Protein AF-A0A382YVE2-F1 (afdb_monomer_lite)

Organism: NCBI:txid408172

Structure (mmCIF, N/CA/C/O backbone):
data_AF-A0A382YVE2-F1
#
_entry.id   AF-A0A382YVE2-F1
#
loop_
_atom_site.group_PDB
_atom_site.id
_atom_site.type_symbol
_atom_site.label_atom_id
_atom_site.label_alt_id
_atom_site.label_comp_id
_atom_site.label_asym_id
_atom_site.label_entity_id
_atom_site.label_seq_id
_atom_site.pdbx_PDB_ins_code
_atom_site.Cartn_x
_atom_site.Cartn_y
_atom_site.Cartn_z
_atom_site.occupancy
_atom_site.B_iso_or_equiv
_atom_site.auth_seq_id
_atom_site.auth_comp_id
_atom_site.auth_asym_id
_atom_site.auth_atom_id
_atom_site.pdbx_PDB_model_num
ATOM 1 N N . PHE A 1 1 ? 21.183 -8.317 -11.757 1.00 89.38 1 PHE A N 1
ATOM 2 C CA . PHE A 1 1 ? 22.623 -8.278 -11.420 1.00 89.38 1 PHE A CA 1
ATOM 3 C C . PHE A 1 1 ? 22.792 -8.741 -9.980 1.00 89.38 1 PHE A C 1
ATOM 5 O O . PHE A 1 1 ? 21.853 -8.553 -9.225 1.00 89.38 1 PHE A O 1
ATOM 12 N N . ARG A 1 2 ? 23.912 -9.368 -9.582 1.00 92.94 2 ARG A N 1
ATOM 13 C CA . ARG A 1 2 ? 24.113 -9.775 -8.169 1.00 92.94 2 ARG A CA 1
ATOM 14 C C . ARG A 1 2 ? 24.501 -8.610 -7.247 1.00 92.94 2 ARG A C 1
ATOM 16 O O . ARG A 1 2 ? 24.291 -8.692 -6.048 1.00 92.94 2 ARG A O 1
ATOM 23 N N . THR A 1 3 ? 25.040 -7.543 -7.821 1.00 95.25 3 THR A N 1
ATOM 24 C CA . THR A 1 3 ? 25.375 -6.262 -7.185 1.00 95.25 3 THR A CA 1
ATOM 25 C C . THR A 1 3 ? 24.994 -5.138 -8.146 1.00 95.25 3 THR A C 1
ATOM 27 O O . THR A 1 3 ? 24.729 -5.410 -9.324 1.00 95.25 3 THR A O 1
ATOM 30 N N . VAL A 1 4 ? 24.953 -3.892 -7.674 1.00 95.25 4 VAL A N 1
ATOM 31 C CA . VAL A 1 4 ? 24.585 -2.744 -8.514 1.00 95.25 4 VAL A CA 1
ATOM 32 C C . VAL A 1 4 ? 25.616 -2.522 -9.640 1.00 95.25 4 VAL A C 1
ATOM 34 O O . VAL A 1 4 ? 26.780 -2.197 -9.372 1.00 95.25 4 VAL A O 1
ATOM 37 N N . PRO A 1 5 ? 25.231 -2.678 -10.926 1.00 94.62 5 PRO A N 1
ATOM 38 C CA . PRO A 1 5 ? 26.147 -2.614 -12.061 1.00 94.62 5 PRO A CA 1
ATOM 39 C C . PRO A 1 5 ? 26.588 -1.182 -12.352 1.00 94.62 5 PRO A C 1
ATOM 41 O O . PRO A 1 5 ? 25.852 -0.225 -12.111 1.00 94.62 5 PRO A O 1
ATOM 44 N N . ARG A 1 6 ? 27.785 -0.991 -12.923 1.00 92.75 6 ARG A N 1
ATOM 45 C CA . ARG A 1 6 ? 28.287 0.357 -13.265 1.00 92.75 6 ARG A CA 1
ATOM 46 C C . ARG A 1 6 ? 27.327 1.124 -14.180 1.00 92.75 6 ARG A C 1
ATOM 48 O O . ARG A 1 6 ? 27.197 2.334 -14.031 1.00 92.75 6 ARG A O 1
ATOM 55 N N . ARG A 1 7 ? 26.662 0.419 -15.098 1.00 93.31 7 ARG A N 1
ATOM 56 C CA . ARG A 1 7 ? 25.646 0.955 -16.009 1.00 93.31 7 ARG A CA 1
ATOM 57 C C . ARG A 1 7 ? 24.517 -0.055 -16.169 1.00 93.31 7 ARG A C 1
ATOM 59 O O . ARG A 1 7 ? 24.784 -1.245 -16.333 1.00 93.31 7 ARG A O 1
ATOM 66 N N . TYR A 1 8 ? 23.285 0.435 -16.163 1.00 95.50 8 TYR A N 1
ATOM 67 C CA . TYR A 1 8 ? 22.114 -0.349 -16.537 1.00 95.50 8 TYR A CA 1
ATOM 68 C C . TYR A 1 8 ? 21.874 -0.269 -18.054 1.00 95.50 8 TYR A C 1
ATOM 70 O O . TYR A 1 8 ? 22.281 0.714 -18.683 1.00 95.50 8 TYR A O 1
ATOM 78 N N . PRO A 1 9 ? 21.228 -1.284 -18.658 1.00 94.94 9 PRO A N 1
ATOM 79 C CA . PRO A 1 9 ? 20.785 -1.219 -20.047 1.00 94.94 9 PRO A CA 1
ATOM 80 C C . PRO A 1 9 ? 19.930 0.018 -20.347 1.00 94.94 9 PRO A C 1
ATOM 82 O O . PRO A 1 9 ? 19.165 0.490 -19.505 1.00 94.94 9 PRO A O 1
ATOM 85 N N . ALA A 1 10 ? 20.010 0.524 -21.577 1.00 93.25 10 ALA A N 1
ATOM 86 C CA . ALA A 1 10 ? 19.137 1.609 -22.008 1.00 93.25 10 ALA A CA 1
ATOM 87 C C . ALA A 1 10 ? 17.659 1.186 -21.911 1.00 93.25 10 ALA A C 1
ATOM 89 O O . ALA A 1 10 ? 17.293 0.060 -22.243 1.00 93.25 10 ALA A O 1
ATOM 90 N N . GLY A 1 11 ? 16.803 2.099 -21.448 1.00 90.81 11 GLY A N 1
ATOM 91 C CA . GLY A 1 11 ? 15.366 1.842 -21.319 1.00 90.81 11 GLY A CA 1
ATOM 92 C C . GLY A 1 11 ? 14.942 1.079 -20.058 1.00 90.81 11 GLY A C 1
ATOM 93 O O . GLY A 1 11 ? 13.747 0.818 -19.904 1.00 90.81 11 GLY A O 1
ATOM 94 N N . THR A 1 12 ? 15.857 0.774 -19.130 1.00 95.12 12 THR A N 1
ATOM 95 C CA . THR A 1 12 ? 15.473 0.263 -17.806 1.00 95.12 12 THR A CA 1
ATOM 96 C C . THR A 1 12 ? 14.603 1.276 -17.068 1.00 95.12 12 THR A C 1
ATOM 98 O O . THR A 1 12 ? 14.779 2.495 -17.183 1.00 95.12 12 THR A O 1
ATOM 101 N N . TRP A 1 13 ? 13.621 0.764 -16.332 1.00 97.38 13 TRP A N 1
ATOM 102 C CA . TRP A 1 13 ? 12.754 1.561 -15.461 1.00 97.38 13 TRP A CA 1
ATOM 103 C C . TRP A 1 13 ? 13.182 1.524 -13.996 1.00 97.38 13 TRP A C 1
ATOM 105 O O . TRP A 1 13 ? 12.667 2.321 -13.219 1.00 97.38 13 TRP A O 1
ATOM 115 N N . TYR A 1 14 ? 14.108 0.624 -13.659 1.00 97.56 14 TYR A N 1
ATOM 116 C CA . TYR A 1 14 ? 14.765 0.519 -12.367 1.00 97.56 14 TYR A CA 1
ATOM 117 C C . TYR A 1 14 ? 16.281 0.525 -12.570 1.00 97.56 14 TYR A C 1
ATOM 119 O O . TYR A 1 14 ? 16.810 -0.298 -13.325 1.00 97.56 14 TYR A O 1
ATOM 127 N N . SER A 1 15 ? 16.946 1.475 -11.924 1.00 95.88 15 SER A N 1
ATOM 128 C CA . SER A 1 15 ? 18.377 1.747 -12.037 1.00 95.88 15 SER A CA 1
ATOM 129 C C . SER A 1 15 ? 18.925 2.210 -10.685 1.00 95.88 15 SER A C 1
ATOM 131 O O . SER A 1 15 ? 19.427 3.322 -10.579 1.00 95.88 15 SER A O 1
ATOM 133 N N . TYR A 1 16 ? 18.794 1.372 -9.655 1.00 95.12 16 TYR A N 1
ATOM 134 C CA . TYR A 1 16 ? 19.254 1.688 -8.297 1.00 95.12 16 TYR A CA 1
ATOM 135 C C . TYR A 1 16 ? 20.736 2.051 -8.282 1.00 95.12 16 TYR A C 1
ATOM 137 O O . TYR A 1 16 ? 21.531 1.359 -8.931 1.00 95.12 16 TYR A O 1
ATOM 145 N N . ASP A 1 17 ? 21.103 3.116 -7.579 1.00 92.81 17 ASP A N 1
ATOM 146 C CA . ASP A 1 17 ? 22.435 3.713 -7.664 1.00 92.81 17 ASP A CA 1
ATOM 147 C C . ASP A 1 17 ? 23.321 3.465 -6.432 1.00 92.81 17 ASP A C 1
ATOM 149 O O . ASP A 1 17 ? 24.546 3.605 -6.547 1.00 92.81 17 ASP A O 1
ATOM 153 N N . ASP A 1 18 ? 22.754 2.984 -5.317 1.00 94.56 18 ASP A N 1
ATOM 154 C CA . ASP A 1 18 ? 23.518 2.628 -4.120 1.00 94.56 18 ASP A CA 1
ATOM 155 C C . ASP A 1 18 ? 24.438 1.427 -4.382 1.00 94.56 18 ASP A C 1
ATOM 157 O O . ASP A 1 18 ? 24.035 0.267 -4.501 1.00 94.56 18 ASP A O 1
ATOM 161 N N . ARG A 1 19 ? 25.737 1.716 -4.440 1.00 93.62 19 ARG A N 1
ATOM 162 C CA . ARG A 1 19 ? 26.799 0.748 -4.729 1.00 93.62 19 ARG A CA 1
ATOM 163 C C . ARG A 1 19 ? 27.051 -0.260 -3.618 1.00 93.62 19 ARG A C 1
ATOM 165 O O . ARG A 1 19 ? 27.710 -1.263 -3.885 1.00 93.62 19 ARG A O 1
ATOM 172 N N . THR A 1 20 ? 26.566 -0.004 -2.410 1.00 95.38 20 THR A N 1
ATOM 173 C CA . THR A 1 20 ? 26.713 -0.912 -1.266 1.00 95.38 20 THR A CA 1
ATOM 174 C C . THR A 1 20 ? 25.685 -2.046 -1.293 1.00 95.38 20 THR A C 1
ATOM 176 O O . THR A 1 20 ? 25.860 -3.060 -0.621 1.00 95.38 20 THR A O 1
ATOM 179 N N . CYS A 1 21 ? 24.649 -1.907 -2.123 1.00 95.50 21 CYS A N 1
ATOM 180 C CA . CYS A 1 21 ? 23.520 -2.817 -2.216 1.00 95.50 21 CYS A CA 1
ATOM 181 C C . CYS A 1 21 ? 23.868 -4.115 -2.976 1.00 95.50 21 CYS A C 1
ATOM 183 O O . CYS A 1 21 ? 24.373 -4.114 -4.108 1.00 95.50 21 CYS A O 1
ATOM 185 N N . ASP A 1 22 ? 23.554 -5.253 -2.359 1.00 96.31 22 ASP A N 1
ATOM 186 C CA . ASP A 1 22 ? 23.632 -6.575 -2.975 1.00 96.31 22 ASP A CA 1
ATOM 187 C C . ASP A 1 22 ? 22.319 -6.942 -3.695 1.00 96.31 22 ASP A C 1
ATOM 189 O O . ASP A 1 22 ? 21.450 -6.100 -3.939 1.00 96.31 22 ASP A O 1
ATOM 193 N N . TYR A 1 23 ? 22.171 -8.200 -4.109 1.00 96.00 23 TYR A N 1
ATOM 194 C CA . TYR A 1 23 ? 20.949 -8.658 -4.770 1.00 96.00 23 TYR A CA 1
ATOM 195 C C . TYR A 1 23 ? 19.724 -8.603 -3.850 1.00 96.00 23 TYR A C 1
ATOM 197 O O . TYR A 1 23 ? 18.642 -8.234 -4.303 1.00 96.00 23 TYR A O 1
ATOM 205 N N . GLY A 1 24 ? 19.878 -8.971 -2.575 1.00 97.44 24 GLY A N 1
ATOM 206 C CA . GLY A 1 24 ? 18.774 -8.996 -1.616 1.00 97.44 24 GLY A CA 1
ATOM 207 C C . GLY A 1 24 ? 18.241 -7.594 -1.341 1.00 97.44 24 GLY A C 1
ATOM 208 O O . GLY A 1 24 ? 17.029 -7.371 -1.375 1.00 97.44 24 GLY A O 1
ATOM 209 N N . CYS A 1 25 ? 19.148 -6.637 -1.167 1.00 97.06 25 CYS A N 1
ATOM 210 C CA . CYS A 1 25 ? 18.823 -5.223 -1.057 1.00 97.06 25 CYS A CA 1
ATOM 211 C C . CYS A 1 25 ? 18.112 -4.710 -2.329 1.00 97.06 25 CYS A C 1
ATOM 213 O O . CYS A 1 25 ? 17.008 -4.181 -2.224 1.00 97.06 25 CYS A O 1
ATOM 215 N N . GLN A 1 26 ? 18.635 -4.984 -3.535 1.00 96.69 26 GLN A N 1
ATOM 216 C CA . GLN A 1 26 ? 18.005 -4.547 -4.796 1.00 96.69 26 GLN A CA 1
ATOM 217 C C . GLN A 1 26 ? 16.583 -5.099 -4.967 1.00 96.69 26 GLN A C 1
ATOM 219 O O . GLN A 1 26 ? 15.686 -4.394 -5.422 1.00 96.69 26 GLN A O 1
ATOM 224 N N . VAL A 1 27 ? 16.353 -6.367 -4.615 1.00 97.06 27 VAL A N 1
ATOM 225 C CA . VAL A 1 27 ? 15.013 -6.971 -4.681 1.00 97.06 27 VAL A CA 1
ATOM 226 C C . VAL A 1 27 ? 14.072 -6.321 -3.669 1.00 97.06 27 VAL A C 1
ATOM 228 O O . VAL A 1 27 ? 12.922 -6.043 -4.002 1.00 97.06 27 VAL A O 1
ATOM 231 N N . THR A 1 28 ? 14.553 -6.057 -2.455 1.00 97.12 28 THR A N 1
ATOM 232 C CA . THR A 1 28 ? 13.763 -5.408 -1.399 1.00 97.12 28 THR A CA 1
ATOM 233 C C . THR A 1 28 ? 13.335 -4.005 -1.823 1.00 97.12 28 THR A C 1
ATOM 235 O O . THR A 1 28 ? 12.153 -3.670 -1.751 1.00 97.12 28 THR A O 1
ATOM 238 N N . GLU A 1 29 ? 14.270 -3.228 -2.363 1.00 97.50 29 GLU A N 1
ATOM 239 C CA . GLU A 1 29 ? 14.026 -1.898 -2.921 1.00 97.50 29 GLU A CA 1
ATOM 240 C C . GLU A 1 29 ? 13.052 -1.951 -4.098 1.00 97.50 29 GLU A C 1
ATOM 242 O O . GLU A 1 29 ? 12.077 -1.204 -4.133 1.00 97.50 29 GLU A O 1
ATOM 247 N N . TYR A 1 30 ? 13.233 -2.885 -5.037 1.00 98.06 30 TYR A N 1
ATOM 248 C CA . TYR A 1 30 ? 12.303 -3.059 -6.154 1.00 98.06 30 TYR A CA 1
ATOM 249 C C . TYR A 1 30 ? 10.869 -3.317 -5.679 1.00 98.06 30 TYR A C 1
ATOM 251 O O . TYR A 1 30 ? 9.922 -2.724 -6.196 1.00 98.06 30 TYR A O 1
ATOM 259 N N . VAL A 1 31 ? 10.702 -4.191 -4.681 1.00 98.19 31 VAL A N 1
ATOM 260 C CA . VAL A 1 31 ? 9.393 -4.489 -4.089 1.00 98.19 31 VAL A CA 1
ATOM 261 C C . VAL A 1 31 ? 8.814 -3.249 -3.410 1.00 98.19 31 VAL A C 1
ATOM 263 O O . VAL A 1 31 ? 7.633 -2.968 -3.608 1.00 98.19 31 VAL A O 1
ATOM 266 N N . TYR A 1 32 ? 9.619 -2.481 -2.671 1.00 97.75 32 TYR A N 1
ATOM 267 C CA . TYR A 1 32 ? 9.192 -1.215 -2.069 1.00 97.75 32 TYR A CA 1
ATOM 268 C C . TYR A 1 32 ? 8.711 -0.212 -3.128 1.00 97.75 32 TYR A C 1
ATOM 270 O O . TYR A 1 32 ? 7.585 0.289 -3.038 1.00 97.75 32 TYR A O 1
ATOM 278 N N . TRP A 1 33 ? 9.517 0.044 -4.162 1.00 98.19 33 TRP A N 1
ATOM 279 C CA . TRP A 1 33 ? 9.185 0.971 -5.244 1.00 98.19 33 TRP A CA 1
ATOM 280 C C . TRP A 1 33 ? 7.925 0.550 -5.993 1.00 98.19 33 TRP A C 1
ATOM 282 O O . TRP A 1 33 ? 7.030 1.370 -6.213 1.00 98.19 33 TRP A O 1
ATOM 292 N N . ALA A 1 34 ? 7.817 -0.732 -6.340 1.00 98.62 34 ALA A N 1
ATOM 293 C CA . ALA A 1 34 ? 6.663 -1.269 -7.044 1.00 98.62 34 ALA A CA 1
ATOM 294 C C . ALA A 1 34 ? 5.396 -1.222 -6.180 1.00 98.62 34 ALA A C 1
ATOM 296 O O . ALA A 1 34 ? 4.371 -0.721 -6.638 1.00 98.62 34 ALA A O 1
ATOM 297 N N . LEU A 1 35 ? 5.447 -1.680 -4.925 1.00 98.62 35 LEU A N 1
ATOM 298 C CA . LEU A 1 35 ? 4.276 -1.694 -4.047 1.00 98.62 35 LEU A CA 1
ATOM 299 C C . LEU A 1 35 ? 3.791 -0.279 -3.737 1.00 98.62 35 LEU A C 1
ATOM 301 O O . LEU A 1 35 ? 2.603 0.000 -3.866 1.00 98.62 35 LEU A O 1
ATOM 305 N N . THR A 1 36 ? 4.693 0.631 -3.373 1.00 98.25 36 THR A N 1
ATOM 306 C CA . THR A 1 36 ? 4.300 2.013 -3.070 1.00 98.25 36 THR A CA 1
ATOM 307 C C . THR A 1 36 ? 3.780 2.743 -4.303 1.00 98.25 36 THR A C 1
ATOM 309 O O . THR A 1 36 ? 2.807 3.476 -4.179 1.00 98.25 36 THR A O 1
ATOM 312 N N . SER A 1 37 ? 4.332 2.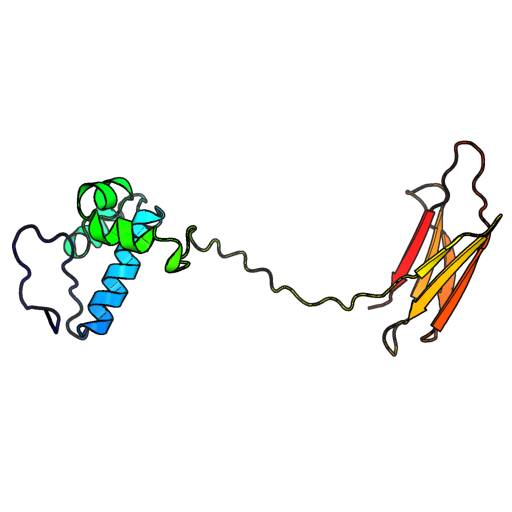495 -5.496 1.00 98.56 37 SER A N 1
ATOM 313 C CA . SER A 1 37 ? 3.780 3.050 -6.741 1.00 98.56 37 SER A CA 1
ATOM 314 C C . SER A 1 37 ? 2.411 2.459 -7.080 1.00 98.56 37 SER A C 1
ATOM 316 O O . SER A 1 37 ? 1.530 3.185 -7.518 1.00 98.56 37 SER A O 1
ATOM 318 N N . LEU A 1 38 ? 2.198 1.158 -6.848 1.00 98.69 38 LEU A N 1
ATOM 319 C CA . LEU A 1 38 ? 0.905 0.500 -7.066 1.00 98.69 38 LEU A CA 1
ATOM 320 C C . LEU A 1 38 ? -0.195 1.044 -6.147 1.00 98.69 38 LEU A C 1
ATOM 322 O O . LEU A 1 38 ? -1.357 1.092 -6.549 1.00 98.69 38 LEU A O 1
ATOM 326 N N . LEU A 1 39 ? 0.179 1.411 -4.920 1.00 98.44 39 LEU A N 1
ATOM 327 C CA . LEU A 1 39 ? -0.6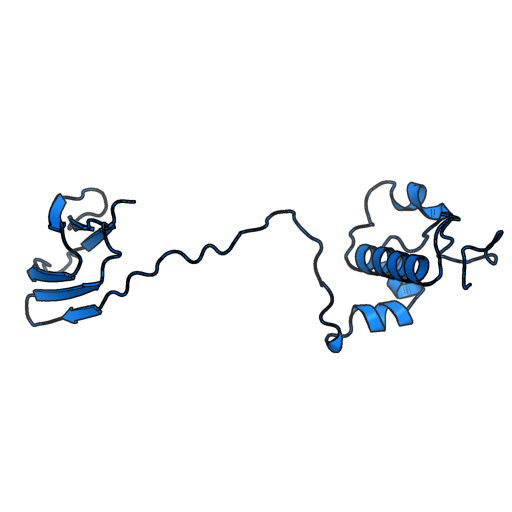97 1.971 -3.892 1.00 98.44 39 LEU A CA 1
ATOM 328 C C . LEU A 1 39 ? -0.765 3.504 -3.931 1.00 98.44 39 LEU A C 1
ATOM 330 O O . LEU A 1 39 ? -1.217 4.100 -2.958 1.00 98.44 39 LEU A O 1
ATOM 334 N N . ASP A 1 40 ? -0.307 4.122 -5.025 1.00 97.81 40 ASP A N 1
ATOM 335 C CA . ASP A 1 40 ? -0.359 5.571 -5.262 1.00 97.81 40 ASP A CA 1
ATOM 336 C C . ASP A 1 40 ? 0.551 6.422 -4.350 1.00 97.81 40 ASP A C 1
ATOM 338 O O . ASP A 1 40 ? 0.562 7.647 -4.389 1.00 97.81 40 ASP A O 1
ATOM 342 N N . GLY A 1 41 ? 1.403 5.786 -3.544 1.00 97.50 41 GLY A N 1
ATOM 343 C CA . GLY A 1 41 ? 2.273 6.460 -2.574 1.00 97.50 41 GLY A CA 1
ATOM 344 C C . GLY A 1 41 ? 3.440 7.231 -3.187 1.00 97.50 41 GLY A C 1
ATOM 345 O O . GLY A 1 41 ? 4.107 7.986 -2.484 1.00 97.50 41 GLY A O 1
ATOM 346 N N . GLN A 1 42 ? 3.706 7.041 -4.480 1.00 97.88 42 GLN A N 1
ATOM 347 C CA . GLN A 1 42 ? 4.746 7.755 -5.229 1.00 97.88 42 GLN A CA 1
ATOM 348 C C . GLN A 1 42 ? 4.154 8.728 -6.269 1.00 97.88 42 GLN A C 1
ATOM 350 O O . GLN A 1 42 ? 4.918 9.373 -6.999 1.00 97.88 42 GLN A O 1
ATOM 355 N N . ASP A 1 43 ? 2.823 8.862 -6.342 1.00 97.62 43 ASP A N 1
ATOM 356 C CA . ASP A 1 43 ? 2.148 9.760 -7.283 1.00 97.62 43 ASP A CA 1
ATOM 357 C C . ASP A 1 43 ? 1.777 11.091 -6.623 1.00 97.62 43 ASP A C 1
ATOM 359 O O . ASP A 1 43 ? 0.626 11.427 -6.356 1.00 97.62 43 ASP A O 1
ATOM 363 N N . PHE A 1 44 ? 2.805 11.874 -6.313 1.00 96.38 44 PHE A N 1
ATOM 364 C CA . PHE A 1 44 ? 2.627 13.239 -5.841 1.00 96.38 44 PHE A CA 1
ATOM 365 C C . PHE A 1 44 ? 3.488 14.209 -6.638 1.00 96.38 44 PHE A C 1
ATOM 367 O O . PHE A 1 44 ? 4.441 13.837 -7.333 1.00 96.38 44 PHE A O 1
ATOM 374 N N . LYS A 1 45 ? 3.124 15.491 -6.553 1.00 97.31 45 LYS A N 1
ATOM 375 C CA . LYS A 1 45 ? 3.732 16.563 -7.345 1.00 97.31 45 LYS A CA 1
ATOM 376 C C . LYS A 1 45 ? 5.260 16.491 -7.282 1.00 97.31 45 LYS A C 1
ATOM 378 O O . LYS A 1 45 ? 5.836 16.438 -6.203 1.00 97.31 45 LYS A O 1
ATOM 383 N N . ASN A 1 46 ? 5.891 16.544 -8.458 1.00 97.06 46 ASN A N 1
ATOM 384 C CA . ASN A 1 46 ? 7.341 16.470 -8.692 1.00 97.06 46 ASN A CA 1
ATOM 385 C C . ASN A 1 46 ? 8.024 15.121 -8.422 1.00 97.06 46 ASN A C 1
ATOM 387 O O . ASN A 1 46 ? 9.118 14.914 -8.945 1.00 97.06 46 ASN A O 1
ATOM 391 N N . ARG A 1 47 ? 7.376 14.173 -7.736 1.00 97.12 47 ARG A N 1
ATOM 392 C CA . ARG A 1 47 ? 8.017 12.927 -7.310 1.00 97.12 47 ARG A CA 1
ATOM 393 C C . ARG A 1 47 ? 8.675 12.167 -8.452 1.00 97.12 47 ARG A C 1
ATOM 395 O O . ARG A 1 47 ? 9.851 11.839 -8.361 1.00 97.12 47 ARG A O 1
ATOM 402 N N . GLY A 1 48 ? 7.953 11.946 -9.552 1.00 97.25 48 GLY A N 1
ATOM 403 C CA . GLY A 1 48 ? 8.477 11.219 -10.712 1.00 97.25 48 GLY A CA 1
ATOM 404 C C . GLY A 1 48 ? 9.696 11.871 -11.380 1.00 97.25 48 GLY A C 1
ATOM 405 O O . GLY A 1 48 ? 10.492 11.165 -11.991 1.00 97.25 48 GLY A O 1
ATOM 406 N N . ARG A 1 49 ? 9.878 13.194 -11.254 1.00 97.69 49 ARG A N 1
ATOM 407 C CA . ARG A 1 49 ? 11.103 13.875 -11.706 1.00 97.69 49 ARG A CA 1
ATOM 408 C C . ARG A 1 49 ? 12.245 13.606 -10.735 1.00 97.69 49 ARG A C 1
ATOM 410 O O . ARG A 1 49 ? 13.344 13.285 -11.172 1.00 97.69 49 ARG A O 1
ATOM 417 N N . ASP A 1 50 ? 11.961 13.705 -9.443 1.00 97.81 50 ASP A N 1
ATOM 418 C CA . ASP A 1 50 ? 12.967 13.609 -8.390 1.00 97.81 50 ASP A CA 1
ATOM 419 C C . ASP A 1 50 ? 13.572 12.194 -8.313 1.00 97.81 50 ASP A C 1
ATOM 421 O O . ASP A 1 50 ? 14.776 12.065 -8.126 1.00 97.81 50 ASP A O 1
ATOM 425 N N . ILE A 1 51 ? 12.780 11.139 -8.555 1.00 97.44 51 ILE A N 1
ATOM 426 C CA . ILE A 1 51 ? 13.264 9.738 -8.556 1.00 97.44 51 ILE A CA 1
ATOM 427 C C . ILE A 1 51 ? 13.477 9.130 -9.931 1.00 97.44 51 ILE A C 1
ATOM 429 O O . ILE A 1 51 ? 13.927 7.994 -10.021 1.00 97.44 51 ILE A O 1
ATOM 433 N N . GLY A 1 52 ? 13.160 9.838 -11.016 1.00 96.75 52 GLY A N 1
ATOM 434 C CA . GLY A 1 52 ? 13.122 9.251 -12.361 1.00 96.75 52 GLY A CA 1
ATOM 435 C C . GLY A 1 52 ? 14.453 8.669 -12.855 1.00 96.75 52 GLY A C 1
ATOM 436 O O . GLY A 1 52 ? 14.463 7.876 -13.801 1.00 96.75 52 GLY A O 1
ATOM 437 N N . HIS A 1 53 ? 15.567 9.056 -12.225 1.00 95.12 53 HIS A N 1
ATOM 438 C CA . HIS A 1 53 ? 16.895 8.509 -12.487 1.00 95.12 53 HIS A CA 1
ATOM 439 C C . HIS A 1 53 ? 17.045 7.064 -11.976 1.00 95.12 53 HIS A C 1
ATOM 441 O O . HIS A 1 53 ? 17.648 6.246 -12.672 1.00 95.12 53 HIS A O 1
ATOM 447 N N . GLU A 1 54 ? 16.418 6.728 -10.845 1.00 96.69 54 GLU A N 1
ATOM 448 C CA . GLU A 1 54 ? 16.368 5.376 -10.278 1.00 96.69 54 GLU A CA 1
ATOM 449 C C . GLU A 1 54 ? 15.092 4.615 -10.660 1.00 96.69 54 GLU A C 1
ATOM 451 O O . GLU A 1 54 ? 15.168 3.449 -11.042 1.00 96.69 54 GLU A O 1
ATOM 456 N N . TRP A 1 55 ? 13.917 5.250 -10.580 1.00 98.06 55 TRP A N 1
ATOM 457 C CA . TRP A 1 55 ? 12.607 4.610 -10.727 1.00 98.06 55 TRP A CA 1
ATOM 458 C C . TRP A 1 55 ? 11.652 5.407 -11.622 1.00 98.06 55 TRP A C 1
ATOM 460 O O . TRP A 1 55 ? 11.234 6.520 -11.307 1.00 98.06 55 TRP A O 1
ATOM 470 N N . LYS A 1 56 ? 11.234 4.807 -12.742 1.00 98.19 56 LYS A N 1
ATOM 471 C CA . LYS A 1 56 ? 10.374 5.470 -13.744 1.00 98.19 56 LYS A CA 1
ATOM 472 C C . LYS A 1 56 ? 8.881 5.177 -13.593 1.00 98.19 56 LYS A C 1
ATOM 474 O O . LYS A 1 56 ? 8.067 5.858 -14.216 1.00 98.19 56 LYS A O 1
ATOM 479 N N . LEU A 1 57 ? 8.503 4.163 -12.812 1.00 98.50 57 LEU A N 1
ATOM 480 C CA . LEU A 1 57 ? 7.124 3.659 -12.725 1.00 98.50 57 LEU A CA 1
ATOM 481 C C . LEU A 1 57 ? 6.403 4.180 -11.478 1.00 98.50 57 LEU A C 1
ATOM 483 O O . LEU A 1 57 ? 5.799 3.408 -10.748 1.00 98.50 57 LEU A O 1
ATOM 487 N N . ASN A 1 58 ? 6.493 5.483 -11.213 1.00 98.44 58 ASN A N 1
ATOM 488 C CA . ASN A 1 58 ? 6.064 6.101 -9.954 1.00 98.44 58 ASN A CA 1
ATOM 489 C C . ASN A 1 58 ? 4.536 6.207 -9.746 1.00 98.44 58 ASN A C 1
ATOM 491 O O . ASN A 1 58 ? 4.125 6.775 -8.744 1.00 98.44 58 ASN A O 1
ATOM 495 N N . THR A 1 59 ? 3.708 5.723 -10.675 1.00 98.50 59 THR A N 1
ATOM 496 C CA . THR A 1 59 ? 2.237 5.757 -10.554 1.00 98.50 59 THR A CA 1
ATOM 497 C C . THR A 1 59 ? 1.650 4.364 -10.796 1.00 98.50 59 THR A C 1
ATOM 499 O O . THR A 1 59 ? 2.293 3.548 -11.484 1.00 98.50 59 THR A O 1
ATOM 502 N N . PRO A 1 60 ? 0.433 4.074 -10.297 1.00 98.50 60 PRO A N 1
ATOM 503 C CA . PRO A 1 60 ? -0.228 2.796 -10.540 1.00 98.50 60 PRO A CA 1
ATOM 504 C C . PRO A 1 60 ? -0.367 2.483 -12.036 1.00 98.50 60 PRO A C 1
ATOM 506 O O . PRO A 1 60 ? -0.152 1.345 -12.459 1.00 98.50 60 PRO A O 1
ATOM 509 N N . GLU A 1 61 ? -0.675 3.484 -12.859 1.00 98.62 61 GLU A N 1
ATOM 510 C CA . GLU A 1 61 ? -0.878 3.356 -14.306 1.00 98.62 61 GLU A CA 1
ATOM 511 C C . GLU A 1 61 ? 0.422 2.964 -15.003 1.00 98.62 61 GLU A C 1
ATOM 513 O O . GLU A 1 61 ? 0.441 2.010 -15.785 1.00 98.62 61 GLU A O 1
ATOM 518 N N . LYS A 1 62 ? 1.530 3.653 -14.693 1.00 98.50 62 LYS A N 1
ATOM 519 C CA . LYS A 1 62 ? 2.844 3.352 -15.282 1.00 98.50 62 LYS A CA 1
ATOM 520 C C . LYS A 1 62 ? 3.293 1.938 -14.931 1.00 98.50 62 LYS A C 1
ATOM 522 O O . LYS A 1 62 ? 3.783 1.219 -15.805 1.00 98.50 62 LYS A O 1
ATOM 527 N N . LEU A 1 63 ? 3.106 1.528 -13.676 1.00 98.62 63 LEU A N 1
ATOM 528 C CA . LEU A 1 63 ? 3.480 0.195 -13.217 1.00 98.62 63 LEU A CA 1
ATOM 529 C C . LEU A 1 63 ? 2.643 -0.890 -13.905 1.00 98.62 63 LEU A C 1
ATOM 531 O O . LEU A 1 63 ? 3.207 -1.828 -14.467 1.00 98.62 63 LEU A O 1
ATOM 535 N N . ARG A 1 64 ? 1.313 -0.732 -13.945 1.00 98.56 64 ARG A N 1
ATOM 536 C CA . ARG A 1 64 ? 0.392 -1.669 -14.617 1.00 98.56 64 ARG A CA 1
ATOM 537 C C . ARG A 1 64 ? 0.649 -1.778 -16.116 1.00 98.56 64 ARG A C 1
ATOM 539 O O . ARG A 1 64 ? 0.540 -2.873 -16.670 1.00 98.56 64 ARG A O 1
ATOM 546 N N . ALA A 1 65 ? 1.004 -0.674 -16.767 1.00 98.50 65 ALA A N 1
ATOM 547 C CA . ALA A 1 65 ? 1.322 -0.666 -18.188 1.00 98.50 65 ALA A CA 1
ATOM 548 C C . ALA A 1 65 ? 2.644 -1.388 -18.496 1.00 98.50 65 ALA A C 1
ATOM 550 O O . ALA A 1 65 ? 2.730 -2.090 -19.506 1.00 98.50 65 ALA A O 1
ATOM 551 N N . LYS A 1 66 ? 3.670 -1.224 -17.646 1.00 98.25 66 LYS A N 1
ATOM 552 C CA . LYS A 1 66 ? 5.034 -1.685 -17.943 1.00 98.25 66 LYS A CA 1
ATOM 553 C C . LYS A 1 66 ? 5.383 -3.050 -17.353 1.00 98.25 66 LYS A C 1
ATOM 555 O O . LYS A 1 66 ? 5.947 -3.869 -18.074 1.00 98.25 66 LYS A O 1
ATOM 560 N N . ASP A 1 67 ? 5.062 -3.301 -16.086 1.00 98.25 67 ASP A N 1
ATOM 561 C CA . ASP A 1 67 ? 5.451 -4.521 -15.372 1.00 98.25 67 ASP A CA 1
ATOM 562 C C . ASP A 1 67 ? 4.222 -5.285 -14.860 1.00 98.25 67 ASP A C 1
ATOM 564 O O . ASP A 1 67 ? 3.822 -5.241 -13.697 1.00 98.25 67 ASP A O 1
ATOM 568 N N . LYS A 1 68 ? 3.604 -6.036 -15.772 1.00 98.50 68 LYS A N 1
ATOM 569 C CA . LYS A 1 68 ? 2.437 -6.871 -15.459 1.00 98.50 68 LYS A CA 1
ATOM 570 C C . LYS A 1 68 ? 2.777 -8.017 -14.499 1.00 98.50 68 LYS A C 1
ATOM 572 O O . LYS A 1 68 ? 1.895 -8.489 -13.782 1.00 98.50 68 LYS A O 1
ATOM 577 N N . ALA A 1 69 ? 4.029 -8.477 -14.493 1.00 98.38 69 ALA A N 1
ATOM 578 C CA . ALA A 1 69 ? 4.459 -9.599 -13.669 1.00 98.38 69 ALA A CA 1
ATOM 579 C C . ALA A 1 69 ? 4.534 -9.193 -12.195 1.00 98.38 69 ALA A C 1
ATOM 581 O O . ALA A 1 69 ? 3.953 -9.882 -11.354 1.00 98.38 69 ALA A O 1
ATOM 582 N N . VAL A 1 70 ? 5.156 -8.048 -11.882 1.00 98.31 70 VAL A N 1
ATOM 583 C CA . VAL A 1 70 ? 5.198 -7.554 -10.499 1.00 98.31 70 VAL A CA 1
ATOM 584 C C . VAL A 1 70 ? 3.799 -7.224 -9.993 1.00 98.31 70 VAL A C 1
ATOM 586 O O . VAL A 1 70 ? 3.463 -7.588 -8.874 1.00 98.31 70 VAL A O 1
ATOM 589 N N . VAL A 1 71 ? 2.930 -6.642 -10.828 1.00 98.56 71 VAL A N 1
ATOM 590 C CA . VAL A 1 71 ? 1.534 -6.371 -10.446 1.00 98.56 71 VAL A CA 1
ATOM 591 C C . VAL A 1 71 ? 0.801 -7.661 -10.096 1.00 98.56 71 VAL A C 1
ATOM 593 O O . VAL A 1 71 ? 0.104 -7.699 -9.085 1.00 98.56 71 VAL A O 1
ATOM 596 N N . LYS A 1 72 ? 0.983 -8.735 -10.875 1.00 98.56 72 LYS A N 1
ATOM 597 C CA . LYS A 1 72 ? 0.388 -10.043 -10.570 1.00 98.56 72 LYS A CA 1
ATOM 598 C C . LYS A 1 72 ? 0.854 -10.575 -9.213 1.00 98.56 72 LYS A 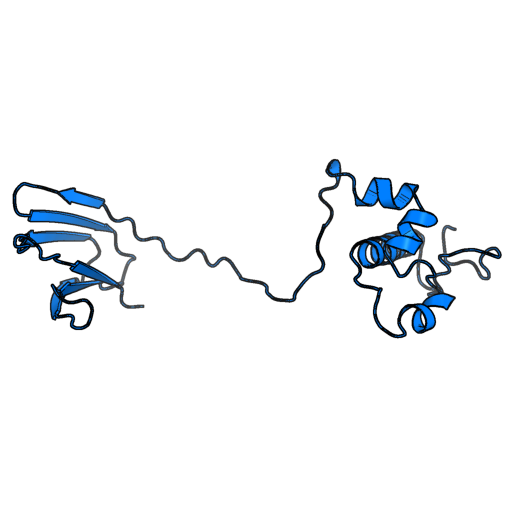C 1
ATOM 600 O O . LYS A 1 72 ? 0.029 -11.063 -8.458 1.00 98.56 72 LYS A O 1
ATOM 605 N N . ILE A 1 73 ? 2.143 -10.450 -8.892 1.00 98.12 73 ILE A N 1
ATOM 606 C CA . ILE A 1 73 ? 2.695 -10.879 -7.596 1.00 98.12 73 ILE A CA 1
ATOM 607 C C . ILE A 1 73 ? 2.142 -10.014 -6.455 1.00 98.12 73 ILE A C 1
ATOM 609 O O . ILE A 1 73 ? 1.665 -10.544 -5.457 1.00 98.12 73 ILE A O 1
ATOM 613 N N . LEU A 1 74 ? 2.170 -8.688 -6.608 1.00 98.19 74 LEU A N 1
ATOM 614 C CA . LEU A 1 74 ? 1.782 -7.739 -5.560 1.00 98.19 74 LEU A CA 1
ATOM 615 C C . LEU A 1 74 ? 0.278 -7.732 -5.262 1.00 98.19 74 LEU A C 1
ATOM 617 O O . LEU A 1 74 ? -0.129 -7.313 -4.182 1.00 98.19 74 LEU A O 1
ATOM 621 N N . THR A 1 75 ? -0.543 -8.189 -6.208 1.00 97.94 75 THR A N 1
ATOM 622 C CA . THR A 1 75 ? -2.003 -8.287 -6.054 1.00 97.94 75 THR A CA 1
ATOM 623 C C . THR A 1 75 ? -2.493 -9.699 -5.740 1.00 97.94 75 THR A C 1
ATOM 625 O O . THR A 1 75 ? -3.687 -9.889 -5.511 1.00 97.94 75 THR A O 1
ATOM 628 N N . ASP A 1 76 ? -1.600 -10.690 -5.688 1.00 98.25 76 ASP A N 1
ATOM 629 C CA . ASP A 1 76 ? -1.968 -12.055 -5.326 1.00 98.25 76 ASP A CA 1
ATOM 630 C C . ASP A 1 76 ? -2.245 -12.152 -3.816 1.00 98.25 76 ASP A C 1
ATOM 632 O O . ASP A 1 76 ? -1.369 -11.972 -2.962 1.00 98.25 76 ASP A O 1
ATOM 636 N N . LEU A 1 77 ? -3.501 -12.476 -3.490 1.00 96.75 77 LEU A N 1
ATOM 637 C CA . LEU A 1 77 ? -4.004 -12.607 -2.122 1.00 96.75 77 LEU A CA 1
ATOM 638 C C . LEU A 1 77 ? -3.252 -13.669 -1.305 1.00 96.75 77 LEU A C 1
ATOM 640 O O . LEU A 1 77 ? -3.231 -13.582 -0.074 1.00 96.75 77 LEU A O 1
ATOM 644 N N . LYS A 1 78 ? -2.596 -14.639 -1.959 1.00 98.06 78 LYS A N 1
ATOM 645 C CA . LYS A 1 78 ? -1.758 -15.655 -1.309 1.00 98.06 78 LYS A CA 1
ATOM 646 C C . LYS A 1 78 ? -0.683 -15.030 -0.422 1.00 98.06 78 LYS A C 1
ATOM 648 O O . LYS A 1 78 ? -0.401 -15.563 0.649 1.00 98.06 78 LYS A O 1
ATOM 653 N N . TYR A 1 79 ? -0.093 -13.916 -0.853 1.00 96.50 79 TYR A N 1
ATOM 654 C CA . TYR A 1 79 ? 1.025 -13.285 -0.152 1.00 96.50 79 TYR A CA 1
ATOM 655 C C . TYR A 1 79 ? 0.589 -12.306 0.942 1.00 96.50 79 TYR A C 1
ATOM 657 O O . TYR A 1 79 ? 1.439 -11.837 1.693 1.00 96.50 79 TYR A O 1
ATOM 665 N N . ARG A 1 80 ? -0.719 -12.018 1.064 1.00 96.56 80 ARG A N 1
ATOM 666 C CA . ARG A 1 80 ? -1.294 -11.123 2.090 1.00 96.56 80 ARG A CA 1
ATOM 667 C C . ARG A 1 80 ? -0.565 -9.775 2.190 1.00 96.56 80 ARG A C 1
ATOM 669 O O . ARG A 1 80 ? -0.348 -9.258 3.285 1.00 96.56 80 ARG A O 1
ATOM 676 N N . LEU A 1 81 ? -0.168 -9.228 1.042 1.00 96.44 81 LEU A N 1
ATOM 677 C CA . LEU A 1 81 ? 0.538 -7.954 0.978 1.00 96.44 81 LEU A CA 1
ATOM 678 C C . LEU A 1 81 ? -0.396 -6.780 1.320 1.00 96.44 81 LEU A C 1
ATOM 680 O O . LEU A 1 81 ? -1.613 -6.886 1.137 1.00 96.44 81 LEU A O 1
ATOM 684 N N . PRO A 1 82 ? 0.151 -5.655 1.816 1.00 94.88 82 PRO A N 1
ATOM 685 C CA . PRO A 1 82 ? -0.639 -4.469 2.111 1.00 94.88 82 PRO A CA 1
ATOM 686 C C . PRO A 1 82 ? -1.388 -3.961 0.877 1.00 94.88 82 PRO A C 1
ATOM 688 O O . PRO A 1 82 ? -0.810 -3.795 -0.193 1.00 94.88 82 PRO A O 1
ATOM 691 N N . THR A 1 83 ? -2.671 -3.650 1.047 1.00 96.06 83 THR A N 1
ATOM 692 C CA . THR A 1 83 ? -3.515 -3.063 -0.008 1.00 96.06 83 THR A CA 1
ATOM 693 C C . THR A 1 83 ? -3.785 -1.575 0.217 1.00 96.06 83 THR A C 1
ATOM 695 O O . THR A 1 83 ? -4.603 -0.981 -0.482 1.00 96.06 83 THR A O 1
ATOM 698 N N . ARG A 1 84 ? -3.178 -0.983 1.251 1.00 94.88 84 ARG A N 1
ATOM 699 C CA . ARG A 1 84 ? -3.329 0.421 1.649 1.00 94.88 84 ARG A CA 1
ATOM 700 C C . ARG A 1 84 ? -2.005 0.932 2.200 1.00 94.88 84 ARG A C 1
ATOM 702 O O . ARG A 1 84 ? -1.271 0.170 2.831 1.00 94.88 84 ARG A O 1
ATOM 709 N N . LEU A 1 85 ? -1.730 2.212 1.976 1.00 95.25 85 LEU A N 1
ATOM 710 C CA . LEU A 1 85 ? -0.583 2.881 2.578 1.00 95.25 85 LEU A CA 1
ATOM 711 C C . LEU A 1 85 ? -0.788 3.052 4.092 1.00 95.25 85 LEU A C 1
ATOM 713 O O . LEU A 1 85 ? -1.931 3.184 4.543 1.00 95.25 85 LEU A O 1
ATOM 717 N N . PRO A 1 86 ? 0.297 3.079 4.881 1.00 92.19 86 PRO A N 1
ATOM 718 C CA . PRO A 1 86 ? 0.227 3.494 6.274 1.00 92.19 86 PRO A CA 1
ATOM 719 C C . PRO A 1 86 ? -0.295 4.935 6.394 1.00 92.19 86 PRO A C 1
ATOM 721 O O . PRO A 1 86 ? 0.133 5.812 5.649 1.00 92.19 86 PRO A O 1
ATOM 724 N N . ASP A 1 87 ? -1.188 5.188 7.350 1.00 90.69 87 ASP A N 1
ATOM 725 C CA . ASP A 1 87 ? -1.803 6.505 7.591 1.00 90.69 87 ASP A CA 1
ATOM 726 C C . ASP A 1 87 ? -1.302 7.188 8.879 1.00 90.69 87 ASP A C 1
ATOM 728 O O . ASP A 1 87 ? -1.773 8.263 9.252 1.00 90.69 87 ASP A O 1
ATOM 732 N N . GLY A 1 88 ? -0.366 6.546 9.587 1.00 89.06 88 GLY A N 1
ATOM 733 C CA . GLY A 1 88 ? 0.175 7.024 10.859 1.00 89.06 88 GLY A CA 1
ATOM 734 C C . GLY A 1 88 ? -0.773 6.889 12.059 1.00 89.06 88 GLY A C 1
ATOM 735 O O . GLY A 1 88 ? -0.375 7.202 13.180 1.00 89.06 88 GLY A O 1
ATOM 736 N N . LYS A 1 89 ? -2.012 6.411 11.878 1.00 86.69 89 LYS A N 1
ATOM 737 C CA . LYS A 1 89 ? -3.035 6.327 12.935 1.00 86.69 89 LYS A CA 1
ATOM 738 C C . LYS A 1 89 ? -3.059 4.941 13.567 1.00 86.69 89 LYS A C 1
ATOM 740 O O . LYS A 1 89 ? -4.021 4.181 13.460 1.00 86.69 89 LYS A O 1
ATOM 745 N N . TYR A 1 90 ? -1.999 4.619 14.293 1.00 81.81 90 TYR A N 1
ATOM 746 C CA . TYR A 1 90 ? -1.883 3.331 14.967 1.00 81.81 90 TYR A CA 1
ATOM 747 C C . TYR A 1 90 ? -2.610 3.355 16.316 1.00 81.81 90 TYR A C 1
ATOM 749 O O . TYR A 1 90 ? -2.169 3.995 17.268 1.00 81.81 90 TYR A O 1
ATOM 757 N N . ARG A 1 91 ? -3.732 2.633 16.430 1.00 77.50 91 ARG A N 1
ATOM 758 C CA . ARG A 1 91 ? -4.367 2.371 17.730 1.00 77.50 91 ARG A CA 1
ATOM 759 C C . ARG A 1 91 ? -3.781 1.101 18.328 1.00 77.50 91 ARG A C 1
ATOM 761 O O . ARG A 1 91 ? -3.997 0.011 17.800 1.00 77.50 91 ARG A O 1
ATOM 768 N N . GLN A 1 92 ? -3.098 1.221 19.463 1.00 71.88 92 GLN A N 1
ATOM 769 C CA . GLN A 1 92 ? -2.844 0.050 20.295 1.00 71.88 92 GLN A CA 1
ATOM 770 C C . GLN A 1 92 ? -4.193 -0.470 20.795 1.00 71.88 92 GLN A C 1
ATOM 772 O O . GLN A 1 92 ? -4.907 0.231 21.512 1.00 71.88 92 GLN A O 1
ATOM 777 N N . LYS A 1 93 ? -4.557 -1.702 20.430 1.00 65.19 93 LYS A N 1
ATOM 778 C CA . LYS A 1 93 ? -5.641 -2.407 21.117 1.00 65.19 93 LYS A CA 1
ATOM 779 C C . LYS A 1 93 ? -5.144 -2.749 22.521 1.00 65.19 93 LYS A C 1
ATOM 781 O O . LYS A 1 93 ? -4.634 -3.842 22.750 1.00 65.19 93 LYS A O 1
ATOM 786 N N . ARG A 1 94 ? -5.257 -1.810 23.462 1.00 62.16 94 ARG A N 1
ATOM 787 C CA . ARG A 1 94 ? -5.180 -2.152 24.882 1.00 62.16 94 ARG A CA 1
ATOM 788 C C . ARG A 1 94 ? -6.349 -3.089 25.160 1.00 62.16 94 ARG A C 1
ATOM 790 O O . ARG A 1 94 ? -7.494 -2.733 24.891 1.00 62.16 94 ARG A O 1
ATOM 797 N N . LYS A 1 95 ? -6.064 -4.296 25.653 1.00 56.91 95 LYS A N 1
ATOM 798 C CA . LYS A 1 95 ? -7.097 -5.124 26.274 1.00 56.91 95 LYS A CA 1
ATOM 799 C C . LYS A 1 95 ? -7.542 -4.361 27.520 1.00 56.91 95 LYS A C 1
ATOM 801 O O . LYS A 1 95 ? -6.850 -4.400 28.529 1.00 56.91 95 LYS A O 1
ATOM 806 N N . GLN A 1 96 ? -8.616 -3.585 27.417 1.00 58.28 96 GLN A N 1
ATOM 807 C CA . GLN A 1 96 ? -9.277 -3.060 28.606 1.00 58.28 96 GLN A CA 1
ATOM 808 C C . GLN A 1 96 ? -9.766 -4.264 29.413 1.00 58.28 96 GLN A C 1
ATOM 810 O O . GLN A 1 96 ? -10.219 -5.250 28.822 1.00 58.28 96 GLN A O 1
ATOM 815 N N . ALA A 1 97 ? -9.613 -4.216 30.737 1.00 59.34 97 ALA A N 1
ATOM 816 C CA . ALA A 1 97 ? -10.191 -5.223 31.611 1.00 59.34 97 ALA A CA 1
ATOM 817 C C . ALA A 1 97 ? -11.701 -5.261 31.335 1.00 59.34 97 ALA A C 1
ATOM 819 O O . ALA A 1 97 ? -12.402 -4.269 31.522 1.00 59.34 97 ALA A O 1
ATOM 820 N N . ALA A 1 98 ? -12.180 -6.371 30.780 1.00 61.47 98 ALA A N 1
ATOM 821 C CA . ALA A 1 98 ? -13.591 -6.537 30.487 1.00 61.47 98 ALA A CA 1
ATOM 822 C C . ALA A 1 98 ? -14.273 -7.029 31.761 1.00 61.47 98 ALA A C 1
ATOM 824 O O . ALA A 1 98 ? -14.037 -8.158 32.189 1.00 61.47 98 ALA A O 1
ATOM 825 N N . VAL A 1 99 ? -15.106 -6.182 32.359 1.00 69.44 99 VAL A N 1
ATOM 826 C CA . VAL A 1 99 ? -15.959 -6.582 33.477 1.00 69.44 99 VAL A CA 1
ATOM 827 C C . VAL A 1 99 ? -17.127 -7.394 32.918 1.00 69.44 99 VAL A C 1
ATOM 829 O O . VAL A 1 99 ? -17.840 -6.936 32.022 1.00 69.44 99 VAL A O 1
ATOM 832 N N . ARG A 1 100 ? -17.304 -8.627 33.403 1.00 73.31 100 ARG A N 1
ATOM 833 C CA . ARG A 1 100 ? -18.454 -9.461 33.037 1.00 73.31 100 ARG A CA 1
ATOM 83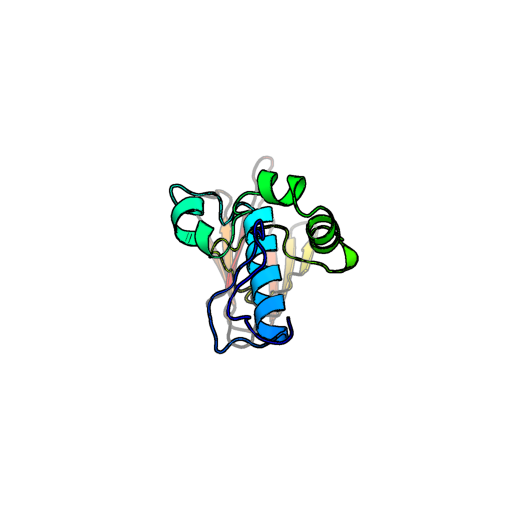4 C C . ARG A 1 100 ? -19.652 -9.060 33.886 1.00 73.31 100 ARG A C 1
ATOM 836 O O . ARG A 1 100 ? -19.600 -9.159 35.105 1.00 73.31 100 ARG A O 1
ATOM 843 N N . LEU A 1 101 ? -20.726 -8.656 33.217 1.00 77.62 101 LEU A N 1
ATOM 844 C CA . LEU A 1 101 ? -21.998 -8.318 33.843 1.00 77.62 101 LEU A CA 1
ATOM 845 C C . LEU A 1 101 ? -22.999 -9.442 33.580 1.00 77.62 101 LEU A C 1
ATOM 847 O O . LEU A 1 101 ? -23.220 -9.804 32.424 1.00 77.62 101 LEU A O 1
ATOM 851 N N . ASN A 1 102 ? -23.609 -9.971 34.638 1.00 79.62 102 ASN A N 1
ATOM 852 C CA . ASN A 1 102 ? -24.741 -10.886 34.543 1.00 79.62 102 ASN A CA 1
ATOM 853 C C . ASN A 1 102 ? -25.987 -10.205 35.112 1.00 79.62 102 ASN A C 1
ATOM 855 O O . ASN A 1 102 ? -25.985 -9.815 36.278 1.00 79.62 102 ASN A O 1
ATOM 859 N N . ILE A 1 103 ? -27.024 -10.050 34.288 1.00 81.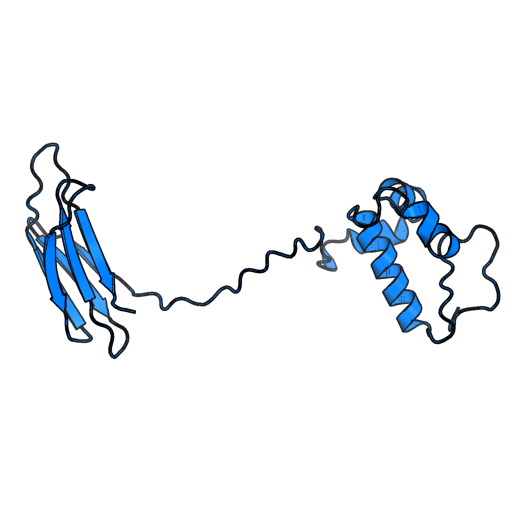06 103 ILE A N 1
ATOM 860 C CA . ILE A 1 103 ? -28.288 -9.414 34.674 1.00 81.06 103 ILE A CA 1
ATOM 861 C C . ILE A 1 103 ? -29.379 -10.478 34.659 1.00 81.06 103 ILE A C 1
ATOM 863 O O . ILE A 1 103 ? -29.642 -11.074 33.615 1.00 81.06 103 ILE A O 1
ATOM 867 N N . ILE A 1 104 ? -30.019 -10.689 35.805 1.00 81.56 104 ILE A N 1
ATOM 868 C CA . ILE A 1 104 ? -31.138 -11.618 35.965 1.00 81.56 104 ILE A CA 1
ATOM 869 C C . ILE A 1 104 ? -32.373 -10.793 36.345 1.00 81.56 104 ILE A C 1
ATOM 871 O O . ILE A 1 104 ? -32.401 -10.246 37.449 1.00 81.56 104 ILE A O 1
ATOM 875 N N . PRO A 1 105 ? -33.362 -10.636 35.450 1.00 79.12 105 PRO A N 1
ATOM 876 C CA . PRO A 1 105 ? -34.616 -9.969 35.781 1.00 79.12 105 PRO A CA 1
ATOM 877 C C . PRO A 1 105 ? -35.534 -10.879 36.615 1.00 79.12 105 PRO A C 1
ATOM 879 O O . PRO A 1 105 ? -35.547 -12.093 36.416 1.00 79.12 105 PRO A O 1
ATOM 882 N N . ASP A 1 106 ? -36.324 -10.271 37.495 1.00 80.12 106 ASP A N 1
ATOM 883 C CA . ASP A 1 106 ? -37.441 -10.863 38.243 1.00 80.12 106 ASP A CA 1
ATOM 884 C C . ASP A 1 106 ? -38.680 -9.938 38.110 1.00 80.12 106 ASP A C 1
ATOM 886 O O . ASP A 1 106 ? -38.642 -8.974 37.341 1.00 80.12 106 ASP A O 1
ATOM 890 N N . GLU A 1 107 ? -39.786 -10.202 38.817 1.00 78.06 107 GLU A N 1
ATOM 891 C CA . GLU A 1 107 ? -41.062 -9.483 38.654 1.00 78.06 107 GLU A CA 1
ATOM 892 C C . GLU A 1 107 ? -40.921 -7.960 38.819 1.00 78.06 107 GLU A C 1
ATOM 894 O O . GLU A 1 107 ? -41.316 -7.203 37.934 1.00 78.06 107 GLU A O 1
ATOM 899 N N . ASN A 1 108 ? -40.321 -7.508 39.927 1.00 77.94 108 ASN A N 1
ATOM 900 C CA . ASN A 1 108 ? -40.214 -6.080 40.276 1.00 77.94 108 ASN A CA 1
ATOM 901 C C . ASN A 1 108 ? -38.778 -5.620 40.562 1.00 77.94 108 ASN A C 1
ATOM 903 O O . ASN A 1 108 ? -38.556 -4.487 40.999 1.00 77.94 108 ASN A O 1
ATOM 907 N N . TRP A 1 109 ? -37.798 -6.492 40.355 1.00 72.62 109 TRP A N 1
ATOM 908 C CA . TRP A 1 109 ? -36.394 -6.198 40.596 1.00 72.62 109 TRP A CA 1
ATOM 909 C C . TRP A 1 109 ? -35.520 -6.927 39.580 1.00 72.62 109 TRP A C 1
ATOM 911 O O . TRP A 1 109 ? -35.978 -7.803 38.853 1.00 72.62 109 TRP A O 1
ATOM 921 N N . PHE A 1 110 ? -34.251 -6.551 39.501 1.00 75.94 110 PHE A N 1
ATOM 922 C CA . PHE A 1 110 ? -33.253 -7.345 38.795 1.00 75.94 110 PHE A CA 1
ATOM 923 C C . PHE A 1 110 ? -32.021 -7.511 39.670 1.00 75.94 110 PHE A C 1
ATOM 925 O O . PHE A 1 110 ? -31.672 -6.608 40.436 1.00 75.94 110 PHE A O 1
ATOM 932 N N . THR A 1 111 ? -31.355 -8.655 39.520 1.00 75.06 111 THR A N 1
ATOM 933 C CA . THR A 1 111 ? -30.022 -8.890 40.068 1.00 75.06 111 THR A CA 1
ATOM 934 C C . THR A 1 111 ? -28.978 -8.490 39.038 1.00 75.06 111 THR A C 1
ATOM 936 O O . THR A 1 111 ? -28.985 -9.016 37.925 1.00 75.06 111 THR A O 1
ATOM 939 N N . LEU A 1 112 ? -28.042 -7.617 39.406 1.00 75.56 112 LEU A N 1
ATOM 940 C CA . LEU A 1 112 ? -26.782 -7.460 38.674 1.00 75.56 112 LEU A CA 1
ATOM 941 C C . LEU A 1 112 ? -25.652 -8.111 39.480 1.00 75.56 112 LEU A C 1
ATOM 943 O O . LEU A 1 112 ? -25.400 -7.720 40.619 1.00 75.56 112 LEU A O 1
ATOM 947 N N . THR A 1 113 ? -24.979 -9.094 38.882 1.00 73.12 113 THR A N 1
ATOM 948 C CA . THR A 1 113 ? -23.789 -9.749 39.440 1.00 73.12 113 THR A CA 1
ATOM 949 C C . THR A 1 113 ? -22.575 -9.418 38.586 1.00 73.12 113 THR A C 1
ATOM 951 O O . THR A 1 113 ? -22.618 -9.509 37.356 1.00 73.12 113 THR A O 1
ATOM 954 N N . THR A 1 114 ? -21.484 -9.041 39.246 1.00 72.19 114 THR A N 1
ATOM 955 C CA . THR A 1 114 ? -20.212 -8.723 38.601 1.00 72.19 114 THR A CA 1
ATOM 956 C C . THR A 1 114 ? -19.044 -9.136 39.487 1.00 72.19 114 THR A C 1
ATOM 958 O O . THR A 1 114 ? -19.107 -8.982 40.706 1.00 72.19 114 THR A O 1
ATOM 961 N N . GLU A 1 115 ? -17.970 -9.618 38.864 1.00 73.81 115 GLU A N 1
ATOM 962 C CA . GLU A 1 115 ? -16.658 -9.753 39.503 1.00 73.81 115 GLU A CA 1
ATOM 963 C C . GLU A 1 115 ? -15.865 -8.480 39.215 1.00 73.81 115 GLU A C 1
ATOM 965 O O . GLU A 1 115 ? -15.687 -8.104 38.051 1.00 73.81 115 GLU A O 1
ATOM 970 N N . LEU A 1 116 ? -15.438 -7.783 40.267 1.00 70.56 116 LEU A N 1
ATOM 971 C CA . LEU A 1 116 ? -14.622 -6.580 40.122 1.00 70.56 116 LEU A CA 1
ATOM 972 C C . LEU A 1 116 ? -13.133 -6.948 40.125 1.00 70.56 116 LEU A C 1
ATOM 974 O O . LEU A 1 116 ? -12.734 -7.881 40.830 1.00 70.56 116 LEU A O 1
ATOM 978 N N . PRO A 1 117 ? -12.289 -6.224 39.369 1.00 69.00 117 PRO A N 1
ATOM 979 C CA . PRO A 1 117 ? -10.847 -6.334 39.531 1.00 69.00 117 PRO A CA 1
ATOM 980 C C . PRO A 1 117 ? -10.444 -6.032 40.980 1.00 69.00 117 PRO A C 1
ATOM 982 O O . PRO A 1 117 ? -11.015 -5.152 41.624 1.00 69.00 117 PRO A O 1
ATOM 985 N N . THR A 1 118 ? -9.452 -6.759 41.497 1.00 69.19 118 THR A N 1
ATOM 986 C CA . THR A 1 118 ? -8.971 -6.582 42.872 1.00 69.19 118 THR A CA 1
ATOM 987 C C . THR A 1 118 ? -8.553 -5.134 43.124 1.00 69.19 118 THR A C 1
ATOM 989 O O . THR A 1 118 ? -7.665 -4.625 42.442 1.00 69.19 118 THR A O 1
ATOM 992 N N . GLY A 1 119 ? -9.155 -4.501 44.133 1.00 69.06 119 GLY A N 1
ATOM 993 C CA . GLY A 1 119 ? -8.857 -3.118 44.517 1.00 69.06 119 GLY A CA 1
ATOM 994 C C . GLY A 1 119 ? -9.662 -2.055 43.765 1.00 69.06 119 GLY A C 1
ATOM 995 O O . GLY A 1 119 ? -9.468 -0.873 44.032 1.00 69.06 119 GLY A O 1
ATOM 996 N N . SER A 1 120 ? -10.567 -2.449 42.864 1.00 71.06 120 SER A N 1
ATOM 997 C CA . SER A 1 120 ? -11.500 -1.529 42.212 1.00 71.06 120 SER A CA 1
ATOM 998 C C . SER A 1 120 ? -12.760 -1.328 43.047 1.00 71.06 120 SER A C 1
ATOM 1000 O O . SER A 1 120 ? -13.374 -2.286 43.517 1.00 71.06 120 SER A O 1
ATOM 1002 N N . THR A 1 121 ? -13.204 -0.081 43.153 1.00 72.31 121 THR A N 1
ATOM 1003 C CA . THR A 1 121 ? -14.520 0.277 43.684 1.00 72.31 121 THR A CA 1
ATOM 1004 C C . THR A 1 121 ? -15.512 0.478 42.545 1.00 72.31 121 THR A C 1
ATOM 1006 O O . THR A 1 121 ? -15.157 0.908 41.445 1.00 72.31 121 THR A O 1
ATOM 1009 N N . ALA A 1 122 ? -16.780 0.154 42.799 1.00 77.56 122 ALA A N 1
ATOM 1010 C CA . ALA A 1 122 ? -17.856 0.397 41.848 1.00 77.56 122 ALA A CA 1
ATOM 1011 C C . ALA A 1 122 ? -18.913 1.334 42.434 1.00 77.56 122 ALA A C 1
ATOM 1013 O O . ALA A 1 122 ? -19.258 1.275 43.617 1.00 77.56 122 ALA A O 1
ATOM 1014 N N . ILE A 1 123 ? -19.457 2.195 41.582 1.00 81.44 123 ILE A N 1
ATOM 1015 C CA . ILE A 1 123 ? -20.519 3.139 41.899 1.00 81.44 123 ILE A CA 1
ATOM 1016 C C . ILE A 1 123 ? -21.678 2.865 40.952 1.00 81.44 123 ILE A C 1
ATOM 1018 O O . ILE A 1 123 ? -21.505 2.856 39.735 1.00 81.44 123 ILE A O 1
ATOM 1022 N N . VAL A 1 124 ? -22.870 2.669 41.509 1.00 82.31 124 VAL A N 1
ATOM 1023 C CA . VAL A 1 124 ? -24.099 2.605 40.719 1.00 82.31 124 VAL A CA 1
ATOM 1024 C C . VAL A 1 124 ? -24.872 3.896 40.892 1.00 82.31 124 VAL A C 1
ATOM 1026 O O . VAL A 1 124 ? -25.129 4.339 42.013 1.00 82.31 124 VAL A O 1
ATOM 1029 N N . GLU A 1 125 ? -25.269 4.478 39.771 1.00 86.88 125 GLU A N 1
ATOM 1030 C CA . GLU A 1 125 ? -26.123 5.655 39.694 1.00 86.88 125 GLU A CA 1
ATOM 1031 C C . GLU A 1 125 ? -27.432 5.292 38.990 1.00 86.88 125 GLU A C 1
ATOM 1033 O O . GLU A 1 125 ? -27.442 4.453 38.085 1.00 86.88 125 GLU A O 1
ATOM 1038 N N . LYS A 1 126 ? -28.532 5.936 39.387 1.00 86.94 126 LYS A N 1
ATOM 1039 C CA . LYS A 1 126 ? -29.848 5.772 38.762 1.00 86.94 126 LYS A CA 1
ATOM 1040 C C . LYS A 1 126 ? -30.414 7.098 38.275 1.00 86.94 126 LYS A C 1
ATOM 1042 O O . LYS A 1 126 ? -30.130 8.154 38.855 1.00 86.94 126 LYS A O 1
ATOM 1047 N N . THR A 1 127 ? -31.239 7.030 37.235 1.00 86.06 127 THR A N 1
ATOM 1048 C CA . THR A 1 127 ? -32.021 8.169 36.761 1.00 86.06 127 THR A CA 1
ATOM 1049 C C . THR A 1 127 ? -33.276 7.770 35.987 1.00 86.06 127 THR A C 1
ATOM 1051 O O . THR A 1 127 ? -33.355 6.682 35.425 1.00 86.06 127 THR A O 1
ATOM 1054 N N . ASN A 1 128 ? -34.242 8.683 35.921 1.00 84.62 128 ASN A N 1
ATOM 1055 C CA . ASN A 1 128 ? -35.358 8.660 34.977 1.00 84.62 128 ASN A CA 1
ATOM 1056 C C . ASN A 1 128 ? -35.230 9.760 33.896 1.00 84.62 128 ASN A C 1
ATOM 1058 O O . ASN A 1 128 ? -36.072 9.844 33.007 1.00 84.62 128 ASN A O 1
ATOM 1062 N N . ASP A 1 129 ? -34.172 10.577 33.960 1.00 83.31 129 ASP A N 1
ATOM 1063 C CA . ASP A 1 129 ? -33.812 11.656 33.035 1.00 83.31 129 ASP A CA 1
ATOM 1064 C C . ASP A 1 129 ? -32.298 11.614 32.759 1.00 83.31 129 ASP A C 1
ATOM 1066 O O . ASP A 1 129 ? -31.475 11.804 33.654 1.00 83.31 129 ASP A O 1
ATOM 1070 N N . LEU A 1 130 ? -31.907 11.398 31.503 1.00 82.38 130 LEU A N 1
ATOM 1071 C CA . LEU A 1 130 ? -30.502 11.242 31.112 1.00 82.38 130 LEU A CA 1
ATOM 1072 C C . LEU A 1 130 ? -29.613 12.457 31.450 1.00 82.38 130 LEU A C 1
ATOM 1074 O O . LEU A 1 130 ? -28.385 12.314 31.458 1.00 82.38 130 LEU A O 1
ATOM 1078 N N . LEU A 1 131 ? -30.202 13.621 31.751 1.00 85.75 131 LEU A N 1
ATOM 1079 C CA . LEU A 1 131 ? -29.494 14.848 32.125 1.00 85.75 131 LEU A CA 1
ATOM 1080 C C . LEU A 1 131 ? -29.103 14.933 33.610 1.00 85.75 131 LEU A C 1
ATOM 1082 O O . LEU A 1 131 ? -28.241 15.740 33.955 1.00 85.75 131 LEU A O 1
ATOM 1086 N N . SER A 1 132 ? -29.680 14.112 34.490 1.00 85.94 132 SER A N 1
ATOM 1087 C CA . SER A 1 132 ? -29.423 14.160 35.936 1.00 85.94 132 SER A CA 1
ATOM 1088 C C . SER A 1 132 ? -29.212 12.761 36.491 1.00 85.94 132 SER A C 1
ATOM 1090 O O . SER A 1 132 ? -29.952 11.854 36.151 1.00 85.94 132 SER A O 1
ATOM 1092 N N . TRP A 1 133 ? -28.206 12.554 37.337 1.00 87.56 133 TRP A N 1
ATOM 1093 C CA . TRP A 1 133 ? -27.877 11.235 37.884 1.00 87.56 133 TRP A CA 1
ATOM 1094 C C . TRP A 1 133 ? -27.786 11.310 39.400 1.00 87.56 133 TRP A C 1
ATOM 1096 O O . TRP A 1 133 ? -27.191 12.236 39.947 1.00 87.56 133 TRP A O 1
ATOM 1106 N N . SER A 1 134 ? -28.356 10.317 40.076 1.00 85.69 134 SER A N 1
ATOM 1107 C CA . SER A 1 134 ? -28.287 10.195 41.532 1.00 85.69 134 SER A CA 1
ATOM 1108 C C . SER A 1 134 ? -27.512 8.948 41.928 1.00 85.69 134 SER A C 1
ATOM 1110 O O . SER A 1 134 ? -27.643 7.897 41.297 1.00 85.69 134 SER A O 1
ATOM 1112 N N . LEU A 1 135 ? -26.699 9.061 42.978 1.00 83.81 135 LEU A N 1
ATOM 1113 C CA . LEU A 1 135 ? -25.986 7.926 43.550 1.00 83.81 135 LEU A CA 1
ATOM 1114 C C . LEU A 1 135 ? -26.999 6.929 44.123 1.00 83.81 135 LEU A C 1
ATOM 1116 O O . LEU A 1 135 ? -27.737 7.265 45.045 1.00 83.81 135 LEU A O 1
ATOM 1120 N N . ALA A 1 136 ? -26.999 5.702 43.604 1.00 78.25 136 ALA A N 1
ATOM 1121 C CA . ALA A 1 136 ? -27.787 4.612 44.160 1.00 78.25 136 ALA A CA 1
ATOM 1122 C C . ALA A 1 136 ? -27.000 3.884 45.258 1.00 78.25 136 ALA A C 1
ATOM 1124 O O . ALA A 1 136 ? -27.511 3.710 46.362 1.00 78.25 136 ALA A O 1
ATOM 1125 N N . LYS A 1 137 ? -25.756 3.460 44.977 1.00 77.81 137 LYS A N 1
ATOM 1126 C CA . LYS A 1 137 ? -24.936 2.689 45.931 1.00 77.81 137 LYS A CA 1
ATOM 1127 C C . LYS A 1 137 ? -23.442 2.688 45.566 1.00 77.81 137 LYS A C 1
ATOM 1129 O O . LYS A 1 137 ? -23.097 2.793 44.390 1.00 77.81 137 LYS A O 1
ATOM 1134 N N . ARG A 1 138 ? -22.565 2.557 46.571 1.00 74.94 138 ARG A N 1
ATOM 1135 C CA . ARG A 1 138 ? -21.108 2.342 46.425 1.00 74.94 138 ARG A CA 1
ATOM 1136 C C . ARG A 1 138 ? -20.726 0.934 46.888 1.00 74.94 138 ARG A C 1
ATOM 1138 O O . ARG A 1 138 ? -21.316 0.443 47.849 1.00 74.94 138 ARG A O 1
ATOM 1145 N N . PHE A 1 139 ? -19.722 0.336 46.250 1.00 71.75 139 PHE A N 1
ATOM 1146 C CA . PHE A 1 139 ? -19.240 -1.020 46.531 1.00 71.75 139 PHE A CA 1
ATOM 1147 C C . PHE A 1 139 ? -17.739 -1.010 46.820 1.00 71.75 139 PHE A C 1
ATOM 1149 O O . PHE A 1 139 ? -16.972 -0.656 45.922 1.00 71.75 139 PHE A O 1
ATOM 1156 N N . PRO A 1 140 ? -17.332 -1.376 48.049 1.00 62.88 140 PRO A N 1
ATOM 1157 C CA . PRO A 1 140 ? -15.925 -1.444 48.424 1.00 62.88 140 PRO A CA 1
ATOM 1158 C C . PRO A 1 140 ? -15.231 -2.776 48.079 1.00 62.88 140 PRO A C 1
ATOM 1160 O O . PRO A 1 140 ? -14.009 -2.798 48.109 1.00 62.88 140 PRO A O 1
ATOM 1163 N N . ASP A 1 141 ? -15.963 -3.851 47.738 1.00 60.31 141 ASP A N 1
ATOM 1164 C CA . ASP A 1 141 ? -15.405 -5.214 47.636 1.00 60.31 141 ASP A CA 1
ATOM 1165 C C . ASP A 1 141 ? -15.759 -5.972 46.339 1.00 60.31 141 ASP A C 1
ATOM 1167 O O . ASP A 1 141 ? -16.716 -5.650 45.632 1.00 60.31 141 ASP A O 1
ATOM 1171 N N . ASN A 1 142 ? -14.983 -7.033 46.070 1.00 58.38 142 ASN A N 1
ATOM 1172 C CA . ASN A 1 142 ? -14.843 -7.732 44.782 1.00 58.38 142 ASN A CA 1
ATOM 1173 C C . ASN A 1 142 ? -16.083 -8.490 44.252 1.00 58.38 142 ASN A C 1
ATOM 1175 O O . ASN A 1 142 ? -16.049 -8.966 43.113 1.00 58.38 142 ASN A O 1
ATOM 1179 N N . THR A 1 143 ? -17.167 -8.589 45.027 1.00 55.44 143 THR A N 1
ATOM 1180 C CA . THR A 1 143 ? -18.406 -9.269 44.618 1.00 55.44 143 THR A CA 1
ATOM 1181 C C . THR A 1 143 ? -19.613 -8.469 45.089 1.00 55.44 143 THR A C 1
ATOM 1183 O O . THR A 1 143 ? -19.855 -8.348 46.290 1.00 55.44 143 THR A O 1
ATOM 1186 N N . ALA A 1 144 ? -20.401 -7.944 44.150 1.00 58.41 144 ALA A N 1
ATOM 1187 C CA . ALA A 1 144 ? -21.634 -7.227 44.458 1.00 58.41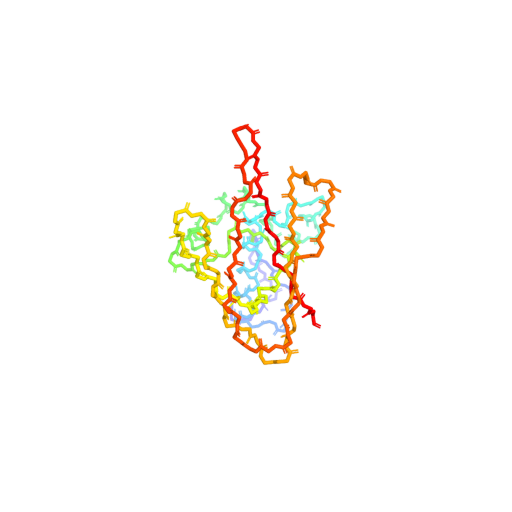 144 ALA A CA 1
ATOM 1188 C C . ALA A 1 144 ? -22.842 -7.962 43.862 1.00 58.41 144 ALA A C 1
ATOM 1190 O O . ALA A 1 144 ? -22.929 -8.140 42.647 1.00 58.41 144 ALA A O 1
ATOM 1191 N N . MET A 1 145 ? -23.778 -8.368 44.724 1.00 57.88 145 MET A N 1
ATOM 1192 C CA . MET A 1 145 ? -25.165 -8.620 44.332 1.00 57.88 145 MET A CA 1
ATOM 1193 C C . MET A 1 145 ? -25.945 -7.323 44.494 1.00 57.88 145 MET A C 1
ATOM 1195 O O . MET A 1 145 ? -25.888 -6.666 45.539 1.00 57.88 145 MET A O 1
ATOM 1199 N N . LEU A 1 146 ? -26.649 -6.944 43.436 1.00 63.41 146 LEU A N 1
ATOM 1200 C CA . LEU A 1 146 ? -27.382 -5.696 43.380 1.00 63.41 146 LEU A CA 1
ATOM 1201 C C . LEU A 1 146 ? -28.848 -5.979 43.136 1.00 63.41 146 LEU A C 1
ATOM 1203 O O . LEU A 1 146 ? -29.187 -6.440 42.054 1.00 63.41 146 LEU A O 1
ATOM 1207 N N . GLU A 1 147 ? -29.688 -5.668 44.114 1.00 62.75 147 GLU A N 1
ATOM 1208 C CA . GLU A 1 147 ? -31.135 -5.674 43.945 1.00 62.75 147 GLU A CA 1
ATOM 1209 C C . GLU A 1 147 ? -31.585 -4.237 43.716 1.00 62.75 147 GLU A C 1
ATOM 1211 O O . GLU A 1 147 ? -31.369 -3.364 44.565 1.00 62.75 147 GLU A O 1
ATOM 1216 N N . PHE A 1 148 ? -32.174 -3.972 42.555 1.00 66.69 148 PHE A N 1
ATOM 1217 C CA . PHE A 1 148 ? -32.745 -2.664 42.256 1.00 66.69 148 PHE A CA 1
ATOM 1218 C C . PHE A 1 148 ? -34.248 -2.788 42.054 1.00 66.69 148 PHE A C 1
ATOM 1220 O O . PHE A 1 148 ? -34.660 -3.569 41.195 1.00 66.69 148 PHE A O 1
ATOM 1227 N N . PRO A 1 149 ? -35.066 -2.007 42.783 1.00 65.12 149 PRO A N 1
ATOM 1228 C CA . PRO A 1 149 ? -36.486 -1.940 42.496 1.00 65.12 149 PRO A CA 1
ATOM 1229 C C . PRO A 1 149 ? -36.691 -1.278 41.132 1.00 65.12 149 PRO A C 1
ATOM 1231 O O . PRO A 1 149 ? -36.114 -0.223 40.841 1.00 65.12 149 PRO A O 1
ATOM 1234 N N . ILE A 1 150 ? -37.528 -1.894 40.305 1.00 65.56 150 ILE A N 1
ATOM 1235 C CA . ILE A 1 150 ? -37.985 -1.307 39.052 1.00 65.56 150 ILE A CA 1
ATOM 1236 C C . ILE A 1 150 ? -39.050 -0.267 39.408 1.00 65.56 150 ILE A C 1
ATOM 1238 O O . ILE A 1 150 ? -40.181 -0.592 39.754 1.00 65.56 150 ILE A O 1
ATOM 1242 N N . GLU A 1 151 ? -38.676 1.009 39.336 1.00 68.56 151 GLU A N 1
ATOM 1243 C CA . GLU A 1 151 ? -39.563 2.154 39.614 1.00 68.56 151 GLU A CA 1
ATOM 1244 C C . GLU A 1 151 ? -40.202 2.704 38.322 1.00 68.56 151 GLU A C 1
ATOM 1246 O O . GLU A 1 151 ? -40.833 3.765 38.326 1.00 68.56 151 GLU A O 1
ATOM 1251 N N . ALA A 1 152 ? -40.011 2.010 37.194 1.00 62.62 152 ALA A N 1
ATOM 1252 C CA . ALA A 1 152 ? -40.487 2.434 35.885 1.00 62.62 152 ALA A CA 1
ATOM 1253 C C . ALA A 1 152 ? -42.023 2.522 35.854 1.00 62.62 152 ALA A C 1
ATOM 1255 O O . ALA A 1 152 ? -42.735 1.558 36.132 1.00 62.62 152 ALA A O 1
ATOM 1256 N N . ARG A 1 153 ? -42.536 3.702 35.494 1.00 70.94 153 ARG A N 1
ATOM 1257 C CA . ARG A 1 153 ? -43.966 3.951 35.262 1.00 70.94 153 ARG A CA 1
ATOM 1258 C C . ARG A 1 153 ? -44.276 3.834 33.773 1.00 70.94 153 ARG A C 1
ATOM 1260 O O . ARG A 1 153 ? -43.381 3.945 32.938 1.00 70.94 153 ARG A O 1
ATOM 1267 N N . LEU A 1 154 ? -45.550 3.661 33.420 1.00 70.00 154 LEU A N 1
ATOM 1268 C CA . LEU A 1 154 ? -45.978 3.634 32.019 1.00 70.00 154 LEU A CA 1
ATOM 1269 C C . LEU A 1 154 ? -45.487 4.899 31.284 1.00 70.00 154 LEU A C 1
ATOM 1271 O O . LEU A 1 154 ? -45.795 6.016 31.694 1.00 70.00 154 LEU A O 1
ATOM 1275 N N . GLY A 1 155 ? -44.702 4.718 30.218 1.00 73.88 155 GLY A N 1
ATOM 1276 C CA . GLY A 1 155 ? -44.112 5.816 29.440 1.00 73.88 155 GLY A CA 1
ATOM 1277 C C . GLY A 1 155 ? -42.830 6.430 30.022 1.00 73.88 155 GLY A C 1
ATOM 1278 O O . GLY A 1 155 ? -42.315 7.385 29.446 1.00 73.88 155 GLY A O 1
ATOM 1279 N N . GLN A 1 156 ? -42.292 5.897 31.123 1.00 78.25 156 GLN A N 1
ATOM 1280 C CA . GLN A 1 156 ? -41.033 6.339 31.726 1.00 78.25 156 GLN A CA 1
ATOM 1281 C C . GLN A 1 156 ? -40.015 5.198 31.765 1.00 78.25 156 GLN A C 1
ATOM 1283 O O . GLN A 1 156 ? -40.313 4.092 32.207 1.00 78.25 156 GLN A O 1
ATOM 1288 N N . ALA A 1 157 ? -38.787 5.487 31.335 1.00 80.00 157 ALA A N 1
ATOM 1289 C CA . ALA A 1 157 ? -37.660 4.579 31.491 1.00 80.00 157 ALA A CA 1
ATOM 1290 C C . ALA A 1 157 ? -36.926 4.863 32.808 1.00 80.00 157 ALA A C 1
ATOM 1292 O O . ALA A 1 157 ? -36.861 6.004 33.272 1.00 80.00 157 ALA A O 1
ATOM 1293 N N . GLN A 1 158 ? -36.360 3.818 33.401 1.00 83.06 158 GLN A N 1
ATOM 1294 C CA . GLN A 1 158 ? -35.380 3.930 34.472 1.00 83.06 158 GLN A CA 1
ATOM 1295 C C . GLN A 1 158 ? -34.040 3.448 33.923 1.00 83.06 158 GLN A C 1
ATOM 1297 O O . GLN A 1 158 ? -33.950 2.375 33.328 1.00 83.06 158 GLN A O 1
ATOM 1302 N N . PHE A 1 159 ? -33.005 4.257 34.102 1.00 85.44 159 PHE A N 1
ATOM 1303 C CA . PHE A 1 159 ? -31.653 3.980 33.650 1.00 85.44 159 PHE A CA 1
ATOM 1304 C C . PHE A 1 159 ? -30.746 3.762 34.853 1.00 85.44 159 PHE A C 1
ATOM 1306 O O . PHE A 1 159 ? -30.848 4.459 35.864 1.00 85.44 159 PHE A O 1
ATOM 1313 N N . PHE A 1 160 ? -29.814 2.828 34.698 1.00 83.56 160 PHE A N 1
ATOM 1314 C CA . PHE A 1 160 ? -28.758 2.554 35.661 1.00 83.56 160 PHE A CA 1
ATOM 1315 C C . PHE A 1 160 ? -27.410 2.694 34.961 1.00 83.56 160 PHE A C 1
ATOM 1317 O O . PHE A 1 160 ? -27.253 2.286 33.809 1.00 83.56 160 PHE A O 1
ATOM 1324 N N . ARG A 1 161 ? -26.429 3.269 35.653 1.00 84.69 161 ARG A N 1
ATOM 1325 C CA . ARG A 1 161 ? -25.048 3.385 35.179 1.00 84.69 161 ARG A CA 1
ATOM 1326 C C . ARG A 1 161 ? -24.115 2.831 36.238 1.00 84.69 161 ARG A C 1
ATOM 1328 O O . ARG A 1 161 ? -24.145 3.280 37.379 1.00 84.69 161 ARG A O 1
ATOM 1335 N N . LEU A 1 162 ? -23.284 1.875 35.836 1.00 79.75 162 LEU A N 1
ATOM 1336 C CA . LEU A 1 162 ? -22.196 1.335 36.642 1.00 79.75 162 LEU A CA 1
ATOM 1337 C C . LEU A 1 162 ? -20.905 2.063 36.258 1.00 79.75 162 LEU A C 1
ATOM 1339 O O . LEU A 1 162 ? -20.525 2.081 35.087 1.00 79.75 162 LEU A O 1
ATOM 1343 N N . ARG A 1 163 ? -20.256 2.689 37.235 1.00 79.00 163 ARG A N 1
ATOM 1344 C CA . ARG A 1 163 ? -18.949 3.332 37.101 1.00 79.00 163 ARG A CA 1
ATOM 1345 C C . ARG A 1 163 ? -17.944 2.568 37.945 1.00 79.00 163 ARG A C 1
ATOM 1347 O O . ARG A 1 163 ? -18.253 2.212 39.076 1.00 79.00 163 ARG A O 1
ATOM 1354 N N . PHE A 1 164 ? -16.762 2.346 37.398 1.00 74.19 164 PHE A N 1
ATOM 1355 C CA . PHE A 1 164 ? -15.624 1.813 38.136 1.00 74.19 164 PHE A CA 1
ATOM 1356 C C . PHE A 1 164 ? -14.682 2.982 38.416 1.00 74.19 164 PHE A C 1
ATOM 1358 O O . PHE A 1 164 ? -14.543 3.852 37.550 1.00 74.19 164 PHE A O 1
ATOM 1365 N N . ASP A 1 165 ? -14.107 3.036 39.612 1.00 65.50 165 ASP A N 1
ATOM 1366 C CA . ASP A 1 165 ? -13.002 3.957 39.872 1.00 65.50 165 ASP A CA 1
ATOM 1367 C C . ASP A 1 165 ? -11.742 3.392 39.187 1.00 65.50 165 ASP A C 1
ATOM 1369 O O . ASP A 1 165 ? -11.508 2.179 39.230 1.00 65.50 165 ASP A O 1
ATOM 1373 N N . ASP A 1 166 ? -11.014 4.264 38.478 1.00 52.16 166 ASP A N 1
ATOM 1374 C CA . ASP A 1 166 ? -9.758 3.937 37.779 1.00 52.16 166 ASP A CA 1
ATOM 1375 C C . ASP A 1 166 ? -8.644 3.522 38.756 1.00 52.16 166 ASP A C 1
ATOM 1377 O O . ASP A 1 166 ? -8.479 4.204 39.796 1.00 52.16 166 ASP A O 1
#

Sequence (166 aa):
FRTVPRRYPAGTWYSYDDRTCDYGCQVTEYVYWALTSLLDGQDFKNRGRDIGHEWKLNTPEKLRAKDKAVVKILTDLKYRLPTRLPDGKYRQKRKQAAVRLNIIPDENWFTLTTELPTGSTAIVEKTNDLLSWSLAKRFPDNTAMLEFPIEARLGQAQFFRLRFDD

Radius of gyration: 31.16 Å; chains: 1; bounding box: 74×32×70 Å

Foldseek 3Di:
DQFQDPDDDPPDQARDDPRVDGPVRSVVVVLVQLLCQLQLVQVDPCSCVVCRVGHNSNHNVSSVVPPVPSVCVQPPCVVVHDNHDDPVDDDDPDPDPDWDWDWADDDFWIWIWTFDDPQKKKWKWKDQDPVDIHTPDIGRDGIDTDIDGRPADVVTDMDMDMDIDD

Secondary structure (DSSP, 8-state):
--B--SSPPTT-SB----TT-BHHHHHHHHHHHHHHHHTTTT-STTHHHHHTTTBS--SHHHHHHH-HHHHHHHT-GGG---SS---S------------EEEEE-SSEEEEEEEPPTT--EEEEEESSTT--EEEEEE-SSEEEEEEE--PPTT---EEEEEE--

pLDDT: mean 85.83, std 13.1, range [52.16, 98.69]